Protein AF-A0A932B0Y2-F1 (afdb_monomer_lite)

Foldseek 3Di:
DDDDPDPDPPDPPPDDPVNVLLVLLLVVVVCVVVVHDDDRDVCNLVVCVVVVQWDQDPNDIDGDPSVVVSNVVSPDPPPPPPDD

Radius of gyration: 18.91 Å; chains: 1; bounding box: 66×48×27 Å

Sequence (84 aa):
MRQHTNPIPSYPMHTSRAEELERDFLAYLNMISQNKARLLPPGFLADYQAFGWIEMRNGVPCPTDAGMQAARHMSRPHHASSRR

Structure (mmCIF, N/CA/C/O backbone):
data_AF-A0A932B0Y2-F1
#
_entry.id   AF-A0A932B0Y2-F1
#
loop_
_atom_site.group_PDB
_atom_site.id
_atom_site.type_symbol
_atom_site.label_atom_id
_atom_site.label_alt_id
_atom_site.label_comp_id
_atom_site.label_asym_id
_atom_site.label_entity_id
_atom_site.label_seq_id
_atom_site.pdbx_PDB_ins_code
_atom_site.Cartn_x
_atom_site.Cartn_y
_atom_site.Cartn_z
_atom_site.occupancy
_atom_site.B_iso_or_equiv
_atom_site.auth_seq_id
_atom_site.auth_comp_id
_atom_site.auth_asym_id
_atom_site.auth_atom_id
_atom_site.pdbx_PDB_model_num
ATOM 1 N N . MET A 1 1 ? 52.572 23.321 18.037 1.00 44.06 1 MET A N 1
ATOM 2 C CA . MET A 1 1 ? 51.367 23.577 17.217 1.00 44.06 1 MET A CA 1
ATOM 3 C C . MET A 1 1 ? 50.523 22.309 17.233 1.00 44.06 1 MET A C 1
ATOM 5 O O . MET A 1 1 ? 51.004 21.284 16.773 1.00 44.06 1 MET A O 1
ATOM 9 N N . ARG A 1 2 ? 49.352 22.325 17.882 1.00 50.81 2 ARG A N 1
ATOM 10 C CA . ARG A 1 2 ? 48.485 21.144 18.043 1.00 50.81 2 ARG A CA 1
ATOM 11 C C . ARG A 1 2 ? 47.617 20.992 16.794 1.00 50.81 2 ARG A C 1
ATOM 13 O O . ARG A 1 2 ? 46.845 21.895 16.493 1.00 50.81 2 ARG A O 1
ATOM 20 N N . GLN A 1 3 ? 47.765 19.887 16.068 1.00 53.41 3 GLN A N 1
ATOM 21 C CA . GLN A 1 3 ? 46.886 19.571 14.945 1.00 53.41 3 GLN A CA 1
ATOM 22 C C . GLN A 1 3 ? 45.544 19.078 15.488 1.00 53.41 3 GLN A C 1
ATOM 24 O O . GLN A 1 3 ? 45.440 17.975 16.015 1.00 53.41 3 GLN A O 1
ATOM 29 N N . HIS A 1 4 ? 44.530 19.939 15.406 1.00 52.50 4 HIS A N 1
ATOM 30 C CA . HIS A 1 4 ? 43.135 19.552 15.563 1.00 52.50 4 HIS A CA 1
ATOM 31 C C . HIS A 1 4 ? 42.725 18.759 14.320 1.00 52.50 4 HIS A C 1
ATOM 33 O O . HIS A 1 4 ? 42.493 19.329 13.256 1.00 52.50 4 HIS A O 1
ATOM 39 N N . THR A 1 5 ? 42.654 17.438 14.439 1.00 54.88 5 THR A N 1
ATOM 40 C CA . THR A 1 5 ? 41.970 16.595 13.459 1.00 54.88 5 THR A CA 1
ATOM 41 C C . THR A 1 5 ? 40.468 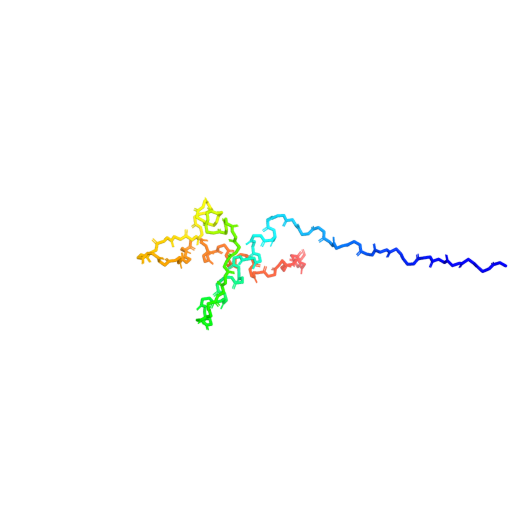16.772 13.667 1.00 54.88 5 THR A C 1
ATOM 43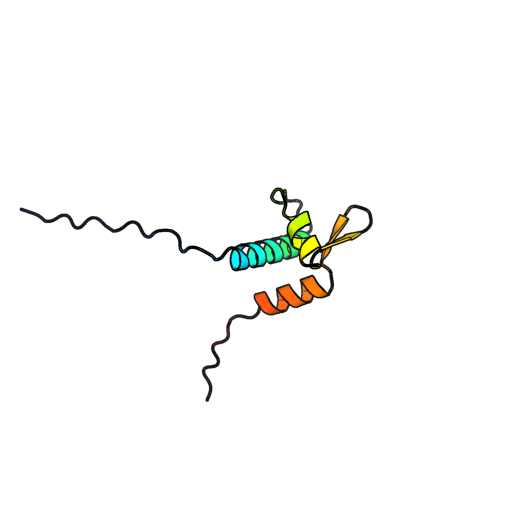 O O . THR A 1 5 ? 39.910 16.262 14.638 1.00 54.88 5 THR A O 1
ATOM 46 N N . ASN A 1 6 ? 39.823 17.546 12.793 1.00 53.62 6 ASN A N 1
ATOM 47 C CA . ASN A 1 6 ? 38.366 17.665 12.753 1.00 53.62 6 ASN A CA 1
ATOM 48 C C . ASN A 1 6 ? 37.735 16.273 12.553 1.00 53.62 6 ASN A C 1
ATOM 50 O O . ASN A 1 6 ? 38.157 15.562 11.637 1.00 53.62 6 ASN A O 1
ATOM 54 N N . PRO A 1 7 ? 36.734 15.867 13.356 1.00 58.66 7 PRO A N 1
ATOM 55 C CA . PRO A 1 7 ? 35.967 14.669 13.057 1.00 58.66 7 PRO A CA 1
ATOM 56 C C . PRO A 1 7 ? 35.193 14.901 11.757 1.00 58.66 7 PRO A C 1
ATOM 58 O O . PRO A 1 7 ? 34.436 15.864 11.628 1.00 58.66 7 PRO A O 1
ATOM 61 N N . ILE A 1 8 ? 35.430 14.032 10.776 1.00 61.25 8 ILE A N 1
ATOM 62 C CA . ILE A 1 8 ? 34.679 13.981 9.521 1.00 61.25 8 ILE A CA 1
ATOM 63 C C . ILE A 1 8 ? 33.195 13.807 9.887 1.00 61.25 8 ILE A C 1
ATOM 65 O O . ILE A 1 8 ? 32.877 12.878 10.634 1.00 61.25 8 ILE A O 1
ATOM 69 N N . PRO A 1 9 ? 32.281 14.668 9.408 1.00 55.12 9 PRO A N 1
ATOM 70 C CA . PRO A 1 9 ? 30.861 14.441 9.599 1.00 55.12 9 PRO A CA 1
ATOM 71 C C . PRO A 1 9 ? 30.483 13.162 8.851 1.00 55.12 9 PRO A C 1
ATOM 73 O O . PRO A 1 9 ? 30.583 13.089 7.628 1.00 55.12 9 PRO A O 1
ATOM 76 N N . SER A 1 10 ? 30.090 12.134 9.600 1.00 52.47 10 SER A N 1
ATOM 77 C CA . SER A 1 10 ? 29.506 10.911 9.060 1.00 52.47 10 SER A CA 1
ATOM 78 C C . SER A 1 10 ? 28.217 11.284 8.332 1.00 52.47 10 SER A C 1
ATOM 80 O O . SER A 1 10 ? 27.179 11.487 8.960 1.00 52.47 10 SER A O 1
ATOM 82 N N . TYR A 1 11 ? 28.297 11.446 7.013 1.00 53.59 11 TYR A N 1
ATOM 83 C CA . TYR A 1 11 ? 27.129 11.652 6.165 1.00 53.59 11 TYR A CA 1
ATOM 84 C C . TYR A 1 11 ? 26.130 10.508 6.398 1.00 53.59 11 TYR A C 1
ATOM 86 O O . TYR A 1 11 ? 26.556 9.354 6.534 1.00 53.59 11 TYR A O 1
ATOM 94 N N . PRO A 1 12 ? 24.817 10.794 6.476 1.00 56.03 12 PRO A N 1
ATOM 95 C CA . PRO A 1 12 ? 23.825 9.742 6.603 1.00 56.03 12 PRO A CA 1
ATOM 96 C C . PRO A 1 12 ? 23.953 8.825 5.387 1.00 56.03 12 PRO A C 1
ATOM 98 O O . PRO A 1 12 ? 23.974 9.288 4.247 1.00 56.03 12 PRO A O 1
ATOM 101 N N . MET A 1 13 ? 24.110 7.530 5.658 1.00 51.75 13 MET A N 1
ATOM 102 C CA . MET A 1 13 ? 24.099 6.466 4.659 1.00 51.75 13 MET A CA 1
ATOM 103 C C . MET A 1 13 ? 22.927 6.710 3.709 1.00 51.75 13 MET A C 1
ATOM 105 O O . M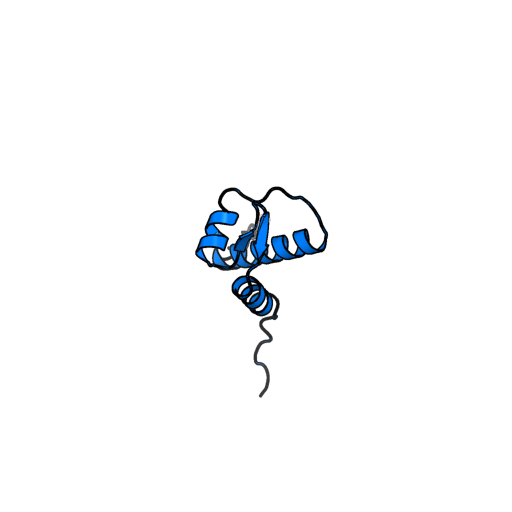ET A 1 13 ? 21.786 6.765 4.162 1.00 51.75 13 MET A O 1
ATOM 109 N N . HIS A 1 14 ? 23.217 6.903 2.421 1.00 53.91 14 HIS A N 1
ATOM 110 C CA . HIS A 1 14 ? 22.199 6.984 1.382 1.00 53.91 14 HIS A CA 1
ATOM 111 C C . HIS A 1 14 ? 21.461 5.645 1.350 1.00 53.91 14 HIS A C 1
ATOM 113 O O . HIS A 1 14 ? 21.922 4.702 0.709 1.00 53.91 14 HIS A O 1
ATOM 119 N N . THR A 1 15 ? 20.344 5.548 2.070 1.00 60.25 15 THR A N 1
ATOM 120 C CA . THR A 1 15 ? 19.381 4.476 1.853 1.00 60.25 15 THR A CA 1
ATOM 121 C C . THR A 1 15 ? 18.914 4.587 0.416 1.00 60.25 15 THR A C 1
ATOM 123 O O . THR A 1 15 ? 18.613 5.680 -0.073 1.00 60.25 15 THR A O 1
ATOM 126 N N . SER A 1 16 ? 18.938 3.477 -0.311 1.00 78.44 16 SER A N 1
ATOM 127 C CA . SER A 1 16 ? 18.446 3.505 -1.684 1.00 78.44 16 SER A CA 1
ATOM 128 C C . SER A 1 16 ? 16.950 3.840 -1.664 1.00 78.44 16 SER A C 1
ATOM 130 O O . SER A 1 16 ? 16.234 3.463 -0.737 1.00 78.44 16 SER A O 1
ATOM 132 N N . ARG A 1 17 ? 16.443 4.522 -2.699 1.00 78.62 17 ARG A N 1
ATOM 133 C CA . ARG A 1 17 ? 15.001 4.818 -2.816 1.00 78.62 17 ARG A CA 1
ATOM 134 C C . ARG A 1 17 ? 14.138 3.554 -2.678 1.00 78.62 17 ARG A C 1
ATOM 136 O O . ARG A 1 17 ? 13.018 3.627 -2.191 1.00 78.62 17 ARG A O 1
ATOM 143 N N . ALA A 1 18 ? 14.665 2.402 -3.094 1.00 78.19 18 ALA A N 1
ATOM 144 C CA . ALA A 1 18 ? 14.012 1.112 -2.908 1.00 78.19 18 ALA A CA 1
ATOM 145 C C . ALA A 1 18 ? 13.903 0.735 -1.420 1.00 78.19 18 ALA A C 1
ATOM 147 O O . ALA A 1 18 ? 12.810 0.433 -0.959 1.00 78.19 18 ALA A O 1
ATOM 148 N N . GLU A 1 19 ? 14.989 0.833 -0.651 1.00 80.69 19 GLU A N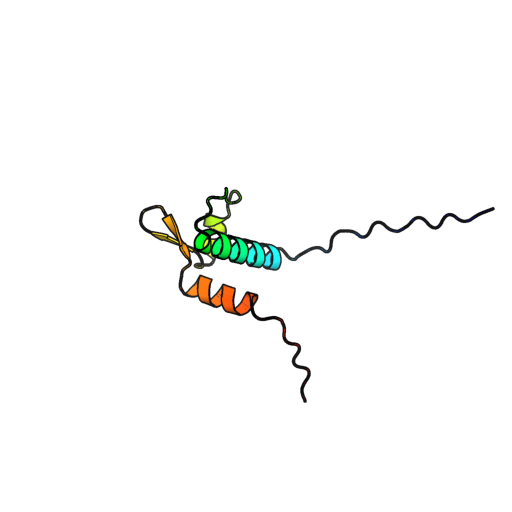 1
ATOM 149 C CA . GLU A 1 19 ? 14.983 0.551 0.794 1.00 80.69 19 GLU A CA 1
ATOM 150 C C . GLU A 1 19 ? 14.043 1.481 1.571 1.00 80.69 19 GLU A C 1
ATOM 152 O O . GLU A 1 19 ? 13.400 1.054 2.529 1.00 80.69 19 GLU A O 1
ATOM 157 N N . GLU A 1 20 ? 13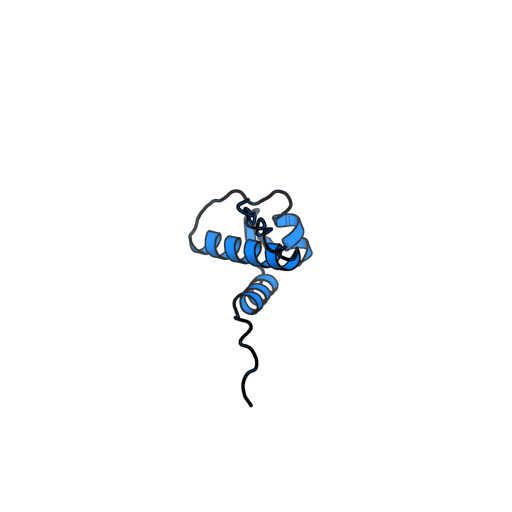.938 2.750 1.169 1.00 83.38 20 GLU A N 1
ATOM 158 C CA . GLU A 1 20 ? 12.977 3.686 1.762 1.00 83.38 20 GLU A CA 1
ATOM 159 C C . GLU A 1 20 ? 11.538 3.221 1.533 1.00 83.38 20 GLU A C 1
ATOM 161 O O . GLU A 1 20 ? 10.777 3.128 2.495 1.00 83.38 20 GLU A O 1
ATOM 166 N N . LEU A 1 21 ? 11.197 2.832 0.299 1.00 84.50 21 LEU A N 1
ATOM 167 C CA . LEU A 1 21 ? 9.871 2.307 -0.038 1.00 84.50 21 LEU A CA 1
ATOM 168 C C . LEU A 1 21 ? 9.551 1.010 0.724 1.00 84.50 21 LEU A C 1
ATOM 170 O O . LEU A 1 21 ? 8.442 0.813 1.219 1.00 84.50 21 LEU A O 1
ATOM 174 N N . GLU A 1 22 ? 10.527 0.116 0.871 1.00 86.81 22 GLU A N 1
ATOM 175 C CA . GLU A 1 22 ? 10.357 -1.115 1.647 1.00 86.81 22 GLU A CA 1
ATOM 176 C C . GLU A 1 22 ? 10.077 -0.817 3.127 1.00 86.81 22 GLU A C 1
ATOM 178 O O . GLU A 1 22 ? 9.144 -1.367 3.723 1.00 86.81 22 GLU A O 1
ATOM 183 N N . ARG A 1 23 ? 10.849 0.093 3.732 1.00 85.38 23 ARG A N 1
ATOM 184 C CA . ARG A 1 23 ? 10.669 0.491 5.137 1.00 85.38 23 ARG A CA 1
ATOM 185 C C . ARG A 1 23 ? 9.329 1.172 5.372 1.00 85.38 23 ARG A C 1
ATOM 187 O O . ARG A 1 23 ? 8.664 0.876 6.368 1.00 85.38 23 ARG A O 1
ATOM 194 N N . ASP A 1 24 ? 8.938 2.057 4.471 1.00 88.38 24 ASP A N 1
ATOM 195 C CA . ASP A 1 24 ? 7.679 2.790 4.525 1.00 88.38 24 ASP A CA 1
ATOM 196 C C . ASP A 1 24 ? 6.477 1.846 4.400 1.00 88.38 24 ASP A C 1
ATOM 198 O O . ASP A 1 24 ? 5.517 1.950 5.174 1.00 88.38 24 ASP A O 1
ATOM 202 N N . PHE A 1 25 ? 6.553 0.853 3.511 1.00 89.94 25 PHE A N 1
ATOM 203 C CA . PHE A 1 25 ? 5.526 -0.176 3.386 1.00 89.94 25 PHE A CA 1
ATOM 204 C C . PHE A 1 25 ? 5.396 -1.033 4.656 1.00 89.94 25 PHE A C 1
ATOM 206 O O . PHE A 1 25 ? 4.289 -1.237 5.162 1.00 89.94 25 PHE A O 1
ATOM 213 N N . LEU A 1 26 ? 6.511 -1.486 5.239 1.00 90.06 26 LEU A N 1
ATOM 214 C CA . LEU A 1 26 ? 6.497 -2.239 6.501 1.00 90.06 26 LEU A CA 1
ATOM 215 C C . LEU A 1 26 ? 5.940 -1.408 7.667 1.00 90.06 26 LEU A C 1
ATOM 217 O O . LEU A 1 26 ? 5.175 -1.918 8.493 1.00 90.06 26 LEU A O 1
ATOM 221 N N . ALA A 1 27 ? 6.282 -0.119 7.732 1.00 87.94 27 ALA A N 1
ATOM 222 C CA . ALA A 1 27 ? 5.753 0.794 8.739 1.00 87.94 27 ALA A CA 1
ATOM 223 C C . ALA A 1 27 ? 4.230 0.964 8.613 1.00 87.94 27 ALA A C 1
ATOM 225 O O . ALA A 1 27 ? 3.531 0.979 9.632 1.00 87.94 27 ALA A O 1
ATOM 226 N N . TYR A 1 28 ? 3.713 1.035 7.385 1.00 88.62 28 TYR A N 1
ATOM 227 C CA . TYR A 1 28 ? 2.280 1.064 7.100 1.00 88.62 28 TYR A CA 1
ATOM 228 C C . TYR A 1 28 ? 1.566 -0.220 7.547 1.00 88.62 28 TYR A C 1
ATOM 230 O O . TYR A 1 28 ? 0.552 -0.138 8.242 1.00 88.62 28 TYR A O 1
ATOM 238 N N . LEU A 1 29 ? 2.115 -1.404 7.254 1.00 89.75 29 LEU A N 1
ATOM 239 C CA . LEU A 1 29 ? 1.538 -2.673 7.720 1.00 89.75 29 LEU A CA 1
ATOM 240 C C . LEU A 1 29 ? 1.473 -2.747 9.249 1.00 89.75 29 LEU A C 1
ATOM 242 O O . LEU A 1 29 ? 0.441 -3.105 9.824 1.00 89.75 29 LEU A O 1
ATOM 246 N N . ASN A 1 30 ? 2.558 -2.358 9.920 1.00 89.25 30 ASN A N 1
ATOM 247 C CA . ASN A 1 30 ? 2.598 -2.311 11.376 1.00 89.25 30 ASN A CA 1
ATOM 248 C C . ASN A 1 30 ? 1.569 -1.311 11.933 1.00 89.25 30 ASN A C 1
ATOM 250 O O . ASN A 1 30 ? 0.878 -1.611 12.904 1.00 89.25 30 ASN A O 1
ATOM 254 N N . MET A 1 31 ? 1.401 -0.153 11.293 1.00 87.06 31 MET A N 1
ATOM 255 C CA . MET A 1 31 ? 0.387 0.832 11.669 1.00 87.06 31 MET A CA 1
ATOM 256 C C . MET A 1 31 ? -1.037 0.258 11.594 1.00 87.06 31 MET A C 1
ATOM 258 O O . MET A 1 31 ? -1.788 0.409 12.560 1.00 87.06 31 MET A O 1
ATOM 262 N N . ILE A 1 32 ? -1.390 -0.432 10.502 1.00 86.62 32 ILE A N 1
ATOM 263 C CA . ILE A 1 32 ? -2.704 -1.081 10.353 1.00 86.62 32 ILE A CA 1
ATOM 264 C C . ILE A 1 32 ? -2.902 -2.147 11.432 1.00 86.62 32 ILE A C 1
ATOM 266 O O . ILE A 1 32 ? -3.949 -2.175 12.074 1.00 86.62 32 ILE A O 1
ATOM 270 N N . SER A 1 33 ? -1.891 -2.988 11.685 1.00 86.25 33 SER A N 1
ATOM 271 C CA . SER A 1 33 ? -1.978 -4.039 12.712 1.00 86.25 33 SER A CA 1
ATOM 272 C C . SER A 1 33 ? -2.216 -3.489 14.121 1.00 86.25 33 SER A C 1
ATOM 274 O O . SER A 1 33 ? -2.855 -4.138 14.944 1.00 86.25 33 SER A O 1
ATOM 276 N N . GLN A 1 34 ? -1.739 -2.272 14.389 1.00 86.62 34 GLN A N 1
ATOM 277 C CA . GLN A 1 34 ? -1.914 -1.575 15.662 1.00 86.62 34 GLN A CA 1
ATOM 278 C C . GLN A 1 34 ? -3.170 -0.690 15.691 1.00 86.62 34 GLN A C 1
ATOM 280 O O . GLN A 1 34 ? -3.377 0.018 16.676 1.00 86.62 34 GLN A O 1
ATOM 285 N N . ASN A 1 35 ? -3.977 -0.690 14.623 1.00 82.50 35 ASN A N 1
ATOM 286 C CA . ASN A 1 35 ? -5.126 0.197 14.431 1.00 82.50 35 ASN A CA 1
ATOM 287 C C . ASN A 1 35 ? -4.792 1.679 14.700 1.00 82.50 35 ASN A C 1
ATOM 289 O O . ASN A 1 35 ? -5.572 2.425 15.295 1.00 82.50 35 ASN A O 1
ATOM 293 N N . LYS A 1 36 ? -3.584 2.105 14.315 1.00 80.25 36 LYS A N 1
ATOM 294 C CA . LYS A 1 36 ? -3.135 3.490 14.475 1.00 80.25 36 LYS A CA 1
ATOM 295 C C . LYS A 1 36 ? -3.462 4.274 13.212 1.00 80.25 36 LYS A C 1
ATOM 297 O O . LYS A 1 36 ? -3.180 3.823 12.112 1.00 80.25 36 LYS A O 1
ATOM 302 N N . ALA A 1 37 ? -3.987 5.483 13.366 1.00 68.00 37 ALA A N 1
ATOM 303 C CA . ALA A 1 37 ? -4.072 6.432 12.264 1.00 68.00 37 ALA A CA 1
ATOM 304 C C . ALA A 1 37 ? -2.797 7.288 12.249 1.00 68.00 37 ALA A C 1
ATOM 306 O O . ALA A 1 37 ? -2.529 8.019 13.204 1.00 68.00 37 ALA A O 1
ATOM 307 N N . ARG A 1 38 ? -1.992 7.205 11.185 1.00 70.56 38 ARG A N 1
ATOM 308 C CA . ARG A 1 38 ? -0.953 8.203 10.881 1.00 70.56 38 ARG A CA 1
ATOM 309 C C . ARG A 1 38 ? -1.202 8.778 9.499 1.00 70.56 38 ARG A C 1
ATOM 311 O O . ARG A 1 38 ? -1.737 8.109 8.619 1.00 70.56 38 ARG A O 1
ATOM 318 N N . LEU A 1 39 ? -0.779 10.024 9.330 1.00 75.38 39 LEU A N 1
ATOM 319 C CA . LEU A 1 39 ? -0.703 10.646 8.019 1.00 75.38 39 LEU A CA 1
ATOM 320 C C . LEU A 1 39 ? 0.349 9.905 7.192 1.00 75.38 39 LEU A C 1
ATOM 322 O O . LEU A 1 39 ? 1.494 9.765 7.626 1.00 75.38 39 LEU A O 1
ATOM 326 N N . LEU A 1 40 ? -0.067 9.413 6.029 1.00 80.25 40 LEU A N 1
ATOM 327 C CA . LEU A 1 40 ? 0.839 8.847 5.040 1.00 80.25 40 LEU A CA 1
ATOM 328 C C . LEU A 1 40 ? 1.509 9.987 4.261 1.00 80.25 40 LEU A C 1
ATOM 330 O O . LEU A 1 40 ? 0.872 11.026 4.051 1.00 80.25 40 LEU A O 1
ATOM 334 N N . PRO A 1 41 ? 2.768 9.817 3.825 1.00 79.81 41 PRO A N 1
ATOM 335 C CA . PRO A 1 41 ? 3.421 10.783 2.955 1.00 79.81 41 PRO A CA 1
ATOM 336 C C . PRO A 1 41 ? 2.598 11.063 1.686 1.00 79.81 41 PRO A C 1
ATOM 338 O O . PRO A 1 41 ? 1.926 10.160 1.171 1.00 79.81 41 PRO A O 1
ATOM 341 N N . PRO A 1 42 ? 2.659 12.287 1.134 1.00 78.12 42 PRO A N 1
ATOM 342 C CA . PRO A 1 42 ? 2.103 12.571 -0.184 1.00 78.12 42 PRO A CA 1
ATOM 343 C C . PRO A 1 42 ? 2.669 11.603 -1.228 1.00 78.12 42 PRO A C 1
ATOM 345 O O . PRO A 1 42 ? 3.867 11.344 -1.244 1.00 78.12 42 PRO A O 1
ATOM 348 N N . GLY A 1 43 ? 1.809 11.058 -2.089 1.00 84.19 43 GLY A N 1
ATOM 349 C CA . GLY A 1 43 ? 2.225 10.114 -3.133 1.00 84.19 43 GLY A CA 1
ATOM 350 C C . GLY A 1 43 ? 2.404 8.665 -2.672 1.00 84.19 43 GLY A C 1
ATOM 351 O O . GLY A 1 43 ? 2.368 7.788 -3.527 1.00 84.19 43 GLY A O 1
ATOM 352 N N . PHE A 1 44 ? 2.453 8.392 -1.358 1.00 87.88 44 PHE A N 1
ATOM 353 C CA . PHE A 1 44 ? 2.604 7.038 -0.805 1.00 87.88 44 PHE A CA 1
ATOM 354 C C . PHE A 1 44 ? 1.637 6.056 -1.478 1.00 87.88 44 PHE A C 1
ATOM 356 O O . PHE A 1 44 ? 2.057 5.107 -2.128 1.00 87.88 44 PHE A O 1
ATOM 363 N N . LEU A 1 45 ? 0.328 6.319 -1.404 1.00 88.25 45 LEU A N 1
ATOM 364 C CA . LEU A 1 45 ? -0.671 5.405 -1.966 1.00 88.25 45 LEU A CA 1
ATOM 365 C C . LEU A 1 45 ? -0.491 5.189 -3.471 1.00 88.25 45 LEU A C 1
ATOM 367 O O . LEU A 1 45 ? -0.600 4.055 -3.919 1.00 88.25 45 LEU A O 1
ATOM 371 N N . ALA A 1 46 ? -0.169 6.240 -4.229 1.00 89.56 46 ALA A N 1
ATOM 372 C CA . ALA A 1 46 ? 0.018 6.133 -5.671 1.00 89.56 46 ALA A CA 1
ATOM 373 C C . ALA A 1 46 ? 1.211 5.230 -6.021 1.00 89.56 46 ALA A C 1
ATOM 375 O O . ALA A 1 46 ? 1.083 4.365 -6.886 1.00 89.56 46 ALA A O 1
ATOM 376 N N . ASP A 1 47 ? 2.330 5.376 -5.308 1.00 90.06 47 ASP A N 1
ATOM 377 C CA . ASP A 1 47 ? 3.528 4.561 -5.515 1.00 90.06 47 ASP A CA 1
ATOM 378 C C . ASP A 1 47 ? 3.241 3.078 -5.220 1.00 90.06 47 ASP A C 1
ATOM 380 O O . ASP A 1 47 ? 3.472 2.213 -6.065 1.00 90.06 47 ASP A O 1
ATOM 384 N N . TYR A 1 48 ? 2.652 2.758 -4.063 1.00 91.50 48 TYR A N 1
ATOM 385 C CA . TYR A 1 48 ? 2.367 1.360 -3.701 1.00 91.50 48 TYR A CA 1
ATOM 386 C C . TYR A 1 48 ? 1.205 0.741 -4.481 1.00 91.50 48 TYR A C 1
ATOM 388 O O . TYR A 1 48 ? 1.166 -0.481 -4.637 1.00 91.50 48 TYR A O 1
ATOM 396 N N . GLN A 1 49 ? 0.282 1.548 -5.008 1.00 92.44 49 GLN A N 1
ATOM 397 C CA . GLN A 1 49 ? -0.702 1.089 -5.989 1.00 92.44 49 GLN A CA 1
ATOM 398 C C . GLN A 1 49 ? -0.042 0.766 -7.332 1.00 92.44 49 GLN A C 1
ATOM 400 O O . GLN A 1 49 ? -0.381 -0.251 -7.932 1.00 92.44 49 GLN A O 1
ATOM 405 N N . ALA A 1 50 ? 0.931 1.566 -7.783 1.00 91.69 50 ALA A N 1
ATOM 406 C CA . ALA A 1 50 ? 1.687 1.288 -9.005 1.00 91.69 50 ALA A CA 1
ATOM 407 C C . ALA A 1 50 ? 2.511 -0.008 -8.897 1.00 91.69 50 ALA A C 1
ATOM 409 O O . ALA A 1 50 ? 2.623 -0.746 -9.874 1.00 91.69 50 ALA A O 1
ATOM 410 N N . PHE A 1 51 ? 3.018 -0.333 -7.702 1.00 89.75 51 PHE A N 1
ATOM 411 C CA . PHE A 1 51 ? 3.650 -1.629 -7.415 1.00 89.75 51 PHE A CA 1
ATOM 412 C C . PHE A 1 51 ? 2.652 -2.785 -7.226 1.00 89.75 51 PHE A C 1
ATOM 414 O O . PHE A 1 51 ? 3.062 -3.940 -7.111 1.00 89.75 51 PHE A O 1
ATOM 421 N N . GLY A 1 52 ? 1.347 -2.502 -7.167 1.00 93.31 52 GLY A N 1
ATOM 422 C CA . GLY A 1 52 ? 0.310 -3.495 -6.889 1.00 93.31 52 GLY A CA 1
ATOM 423 C C . GLY A 1 52 ? 0.342 -4.038 -5.458 1.00 93.31 52 GLY A C 1
ATOM 424 O O . GLY A 1 52 ? -0.204 -5.110 -5.204 1.00 93.31 52 GLY A O 1
ATOM 425 N N . TRP A 1 53 ? 0.994 -3.344 -4.522 1.00 94.62 53 TRP A N 1
ATOM 426 C CA . TRP A 1 53 ? 1.122 -3.755 -3.117 1.00 94.62 53 TRP A CA 1
ATOM 427 C C . TRP A 1 53 ? -0.032 -3.266 -2.245 1.00 94.62 53 TRP A C 1
ATOM 429 O O . TRP A 1 53 ? -0.311 -3.863 -1.204 1.00 94.62 53 TRP A O 1
ATOM 439 N N . ILE A 1 54 ? -0.699 -2.191 -2.664 1.00 94.06 54 ILE A N 1
ATOM 440 C CA . ILE A 1 54 ? -1.883 -1.634 -2.011 1.00 94.06 54 ILE A CA 1
ATOM 441 C C . ILE A 1 54 ? -3.011 -1.531 -3.032 1.00 94.06 54 ILE A C 1
ATOM 443 O O . ILE A 1 54 ? -2.798 -1.156 -4.182 1.00 94.06 54 ILE A O 1
ATOM 447 N N . GLU A 1 55 ? -4.225 -1.815 -2.584 1.00 94.12 55 GLU A N 1
ATOM 448 C CA . GLU A 1 55 ? -5.461 -1.565 -3.314 1.00 94.12 55 GLU A CA 1
ATOM 449 C C . GLU A 1 55 ? -6.441 -0.753 -2.460 1.00 94.12 55 GLU A C 1
ATOM 451 O O . GLU A 1 55 ? -6.372 -0.749 -1.230 1.00 94.12 55 GLU A O 1
ATOM 456 N N . MET A 1 56 ? -7.375 -0.058 -3.108 1.00 91.00 56 MET A N 1
ATOM 457 C CA . MET A 1 56 ? -8.436 0.668 -2.410 1.00 91.00 56 MET A CA 1
ATOM 458 C C . MET A 1 56 ? -9.673 -0.217 -2.316 1.00 91.00 56 MET A C 1
ATOM 460 O O . MET A 1 56 ? -10.281 -0.550 -3.331 1.00 91.00 56 MET A O 1
ATOM 464 N N . ARG A 1 57 ? -10.089 -0.555 -1.095 1.00 89.94 57 ARG A N 1
ATOM 465 C CA . ARG A 1 57 ? -11.317 -1.312 -0.823 1.00 89.94 57 ARG A CA 1
ATOM 466 C C . ARG A 1 57 ? -12.271 -0.429 -0.041 1.00 89.94 57 ARG A C 1
ATOM 468 O O . ARG A 1 57 ? -11.974 -0.044 1.083 1.00 89.94 57 ARG A O 1
ATOM 475 N N . ASN A 1 58 ? -13.410 -0.081 -0.638 1.00 88.94 58 ASN A N 1
ATOM 476 C CA . ASN A 1 58 ? -14.415 0.803 -0.027 1.00 88.94 58 ASN A CA 1
ATOM 477 C C . ASN A 1 58 ? -13.838 2.148 0.466 1.00 88.94 58 ASN A C 1
ATOM 479 O O . ASN A 1 58 ? -14.218 2.645 1.521 1.00 88.94 58 ASN A O 1
ATOM 483 N N . GLY A 1 59 ? -12.880 2.717 -0.272 1.00 84.62 59 GLY A N 1
ATOM 484 C CA . GLY A 1 59 ? -12.205 3.961 0.118 1.00 84.62 59 GLY A CA 1
ATOM 485 C C . GLY A 1 59 ? -11.123 3.797 1.192 1.00 84.62 59 GLY A C 1
ATOM 486 O O . GLY A 1 59 ? -10.520 4.788 1.591 1.00 84.62 59 GLY A O 1
ATOM 487 N N . VAL A 1 60 ? -10.833 2.567 1.624 1.00 86.06 60 VAL A N 1
ATOM 488 C CA . VAL A 1 60 ? -9.780 2.257 2.595 1.00 86.06 60 VAL A CA 1
ATOM 489 C C . VAL A 1 60 ? -8.596 1.599 1.878 1.00 86.06 60 VAL A C 1
ATOM 491 O O . VAL A 1 60 ? -8.796 0.602 1.176 1.00 86.06 60 VAL A O 1
ATOM 494 N N . PRO A 1 61 ? -7.363 2.109 2.039 1.00 88.00 61 PRO A N 1
ATOM 495 C CA . PRO A 1 61 ? -6.184 1.446 1.500 1.00 88.00 61 PRO A CA 1
ATOM 496 C C . PRO A 1 61 ? -5.944 0.136 2.254 1.00 88.00 61 PRO A C 1
ATOM 498 O O . PRO A 1 61 ? -5.916 0.119 3.487 1.00 88.00 61 PRO A O 1
ATOM 501 N N . CYS A 1 62 ? -5.788 -0.954 1.511 1.00 89.94 62 CYS A N 1
ATOM 502 C CA . CYS A 1 62 ? -5.584 -2.306 2.019 1.00 89.94 62 CYS A CA 1
ATOM 503 C C . CYS A 1 62 ? -4.369 -2.942 1.328 1.00 89.94 62 CYS A C 1
ATOM 505 O O . CYS A 1 62 ? -4.224 -2.791 0.114 1.00 89.94 62 CYS A O 1
ATOM 507 N N . PRO A 1 63 ? -3.502 -3.669 2.052 1.00 92.56 63 PRO A N 1
ATOM 508 C CA . PRO A 1 63 ? -2.420 -4.412 1.422 1.00 92.56 63 PRO A CA 1
ATOM 509 C C . PRO A 1 63 ? -2.968 -5.586 0.598 1.00 92.56 6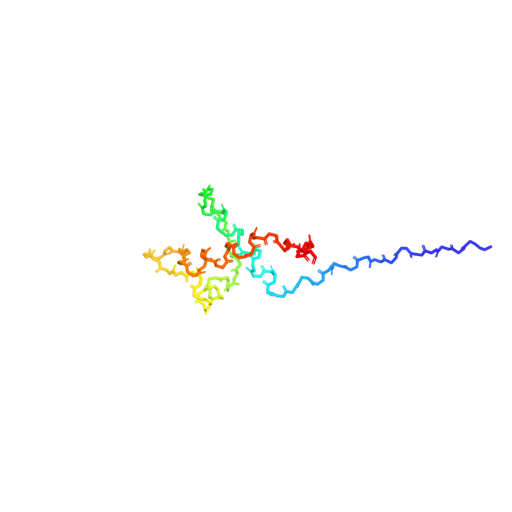3 PRO A C 1
ATOM 511 O O . PRO A 1 63 ? -3.874 -6.294 1.040 1.00 92.56 63 PRO A O 1
ATOM 514 N N . THR A 1 64 ? -2.398 -5.800 -0.585 1.00 94.56 64 THR A N 1
ATOM 515 C CA . THR A 1 64 ? -2.707 -6.943 -1.455 1.00 94.56 64 THR A CA 1
ATOM 516 C C . THR A 1 64 ? -1.894 -8.172 -1.049 1.00 94.56 64 THR A C 1
ATOM 518 O O . THR A 1 64 ? -0.913 -8.074 -0.308 1.00 94.56 64 THR A O 1
ATOM 521 N N . ASP A 1 65 ? -2.226 -9.338 -1.606 1.00 93.62 65 ASP A N 1
ATOM 522 C CA . ASP A 1 65 ? -1.396 -10.538 -1.445 1.00 93.62 65 ASP A CA 1
ATOM 523 C C . ASP A 1 65 ? 0.031 -10.335 -1.970 1.00 93.62 65 ASP A C 1
ATOM 525 O O . ASP A 1 65 ? 0.988 -10.811 -1.356 1.00 93.62 65 ASP A O 1
ATOM 529 N N . ALA A 1 66 ? 0.191 -9.596 -3.073 1.00 92.19 66 ALA A N 1
ATOM 530 C CA . ALA A 1 66 ? 1.499 -9.256 -3.627 1.00 92.19 66 ALA A CA 1
ATOM 531 C C . ALA A 1 66 ? 2.298 -8.366 -2.665 1.00 92.19 66 ALA A C 1
ATOM 533 O O . ALA A 1 66 ? 3.466 -8.647 -2.400 1.00 92.19 66 ALA A O 1
ATOM 534 N N . GLY A 1 67 ? 1.655 -7.356 -2.071 1.00 92.62 67 GLY A N 1
ATOM 535 C CA . GLY A 1 67 ? 2.265 -6.522 -1.037 1.00 92.62 67 GLY A CA 1
ATOM 536 C C . GLY A 1 67 ? 2.670 -7.342 0.185 1.00 92.62 67 GLY A C 1
ATOM 537 O O . GLY A 1 67 ? 3.810 -7.274 0.639 1.00 92.62 67 GLY A O 1
ATOM 538 N N . MET A 1 68 ? 1.786 -8.208 0.683 1.00 92.38 68 MET A N 1
ATOM 539 C CA . MET A 1 68 ? 2.090 -9.080 1.821 1.00 92.38 68 MET A CA 1
ATOM 540 C C . MET A 1 68 ? 3.240 -10.053 1.530 1.00 92.38 68 MET A C 1
ATOM 542 O O . MET A 1 68 ? 4.056 -10.315 2.415 1.00 92.38 68 MET A O 1
ATOM 546 N N . GLN A 1 69 ? 3.341 -10.583 0.309 1.00 90.94 69 GLN A N 1
ATOM 547 C CA . GLN A 1 69 ? 4.492 -11.383 -0.112 1.00 90.94 69 GLN A CA 1
ATOM 548 C C . GLN A 1 69 ? 5.768 -10.541 -0.135 1.00 90.94 69 GLN A C 1
ATOM 550 O O . GLN A 1 69 ? 6.761 -10.946 0.469 1.00 90.94 69 GLN A O 1
ATOM 555 N N . ALA A 1 70 ? 5.731 -9.353 -0.740 1.00 88.38 70 ALA A N 1
ATOM 556 C CA . ALA A 1 70 ? 6.862 -8.433 -0.792 1.00 88.38 70 ALA A CA 1
ATOM 557 C C . ALA A 1 70 ? 7.379 -8.103 0.622 1.00 88.38 70 ALA A C 1
ATOM 559 O O . ALA A 1 70 ? 8.561 -8.293 0.908 1.00 88.38 70 ALA A O 1
ATOM 560 N N . ALA A 1 71 ? 6.490 -7.773 1.563 1.00 89.75 71 ALA A N 1
ATOM 561 C CA . ALA A 1 71 ? 6.852 -7.541 2.962 1.00 89.75 71 ALA A CA 1
ATOM 562 C C . ALA A 1 71 ? 7.515 -8.753 3.636 1.00 89.75 71 ALA A C 1
ATOM 564 O O . ALA A 1 71 ? 8.431 -8.582 4.443 1.00 89.75 71 ALA A O 1
ATOM 565 N N . ARG A 1 72 ? 7.101 -9.986 3.312 1.00 88.12 72 ARG A N 1
ATOM 566 C CA . ARG A 1 72 ? 7.759 -11.205 3.824 1.00 88.12 72 ARG A CA 1
ATOM 567 C C . ARG A 1 72 ? 9.174 -11.365 3.275 1.00 88.12 72 ARG A C 1
ATOM 569 O O . ARG A 1 72 ? 10.035 -11.867 3.994 1.00 88.12 72 ARG A O 1
ATOM 576 N N . HIS A 1 73 ? 9.421 -10.950 2.034 1.00 85.31 73 HIS A N 1
ATOM 577 C CA . HIS A 1 73 ? 10.763 -10.932 1.454 1.00 85.31 73 HIS A CA 1
ATOM 578 C C . HIS A 1 73 ? 11.647 -9.855 2.095 1.00 85.31 73 HIS A C 1
ATOM 580 O O . HIS A 1 73 ? 12.799 -10.147 2.393 1.00 85.31 73 HIS A O 1
ATOM 586 N N . MET A 1 74 ? 11.095 -8.675 2.393 1.00 83.31 74 MET A N 1
ATOM 587 C CA . MET A 1 74 ? 11.811 -7.569 3.055 1.00 83.31 74 MET A CA 1
ATOM 588 C C . MET A 1 74 ? 12.117 -7.857 4.530 1.00 83.31 74 MET A C 1
ATOM 590 O O . MET A 1 74 ? 13.169 -7.500 5.047 1.00 83.31 74 MET A O 1
ATOM 594 N N . SER A 1 75 ? 11.191 -8.525 5.225 1.00 72.00 75 SER A N 1
ATOM 595 C CA . SER A 1 75 ? 11.335 -8.876 6.647 1.00 72.00 75 SER A CA 1
ATOM 596 C C . SER A 1 75 ? 12.275 -10.057 6.873 1.00 72.00 75 SER A C 1
ATOM 598 O O . SER A 1 75 ? 12.648 -10.346 8.012 1.00 72.00 75 SER A O 1
ATOM 600 N N . ARG A 1 76 ? 12.644 -10.781 5.809 1.00 68.81 76 ARG A N 1
ATOM 601 C CA . ARG A 1 76 ? 13.701 -11.777 5.906 1.00 68.81 76 ARG A CA 1
ATOM 602 C C . ARG A 1 76 ? 15.012 -11.014 6.035 1.00 68.81 76 ARG A C 1
ATOM 604 O O . ARG A 1 76 ? 15.362 -10.282 5.110 1.00 68.81 76 ARG A O 1
ATOM 611 N N . PRO A 1 77 ? 15.771 -11.196 7.131 1.00 56.47 77 PRO A N 1
ATOM 612 C CA . PRO A 1 77 ? 17.145 -10.740 7.111 1.00 56.47 77 PRO A CA 1
ATOM 613 C C . PRO A 1 77 ? 17.789 -11.368 5.874 1.00 56.47 77 PRO A C 1
ATOM 615 O O . PRO A 1 77 ? 17.501 -12.528 5.553 1.00 56.47 77 PRO A O 1
ATOM 618 N N . HIS A 1 78 ? 18.643 -10.614 5.181 1.00 51.84 78 HIS A N 1
ATOM 619 C CA . HIS A 1 78 ? 19.703 -11.209 4.380 1.00 51.84 78 HIS A CA 1
ATOM 620 C C . HIS A 1 78 ? 20.493 -12.111 5.332 1.00 51.84 78 HIS A C 1
ATOM 622 O O . HIS A 1 78 ? 21.501 -11.718 5.916 1.00 51.84 78 HIS A O 1
ATOM 628 N N . HIS A 1 79 ? 19.986 -13.319 5.567 1.00 42.75 79 HIS A N 1
ATOM 629 C CA . HIS A 1 79 ? 20.735 -14.383 6.172 1.00 42.75 79 HIS A CA 1
ATOM 630 C C . HIS A 1 79 ? 21.740 -14.693 5.087 1.00 42.75 79 HIS A C 1
ATOM 632 O O . HIS A 1 79 ? 21.440 -15.387 4.114 1.00 42.75 79 HIS A O 1
ATOM 638 N N . ALA A 1 80 ? 22.893 -14.035 5.211 1.00 43.50 80 ALA A N 1
ATOM 639 C CA . ALA A 1 80 ? 24.092 -14.361 4.490 1.00 43.50 80 ALA A CA 1
ATOM 640 C C . ALA A 1 80 ? 24.111 -15.880 4.369 1.00 43.50 80 ALA A C 1
ATOM 642 O O . ALA A 1 80 ? 24.051 -16.592 5.381 1.00 43.50 80 ALA A O 1
ATOM 643 N N . SER A 1 81 ? 24.105 -16.357 3.128 1.00 42.50 81 SER A N 1
ATOM 644 C CA . SER A 1 81 ? 24.468 -17.728 2.819 1.00 42.50 81 SER A CA 1
ATOM 645 C C . SER A 1 81 ? 25.919 -17.891 3.259 1.00 42.50 81 SER A C 1
ATOM 647 O O . SER A 1 81 ? 26.850 -17.712 2.490 1.00 42.50 81 SER A O 1
ATOM 649 N N . SER A 1 82 ? 26.105 -18.128 4.551 1.00 48.50 82 SER A N 1
ATOM 650 C CA . SER A 1 82 ? 27.347 -18.547 5.169 1.00 48.50 82 SER A CA 1
ATOM 651 C C . SER A 1 82 ? 27.069 -19.931 5.729 1.00 48.50 82 SER A C 1
ATOM 653 O O . SER A 1 82 ? 26.677 -20.092 6.884 1.00 48.50 82 SER A O 1
ATOM 655 N N . ARG A 1 83 ? 27.095 -20.903 4.813 1.00 47.09 83 ARG A N 1
ATOM 656 C CA . ARG A 1 83 ? 27.126 -22.370 4.976 1.00 47.09 83 ARG A CA 1
ATOM 657 C C . ARG A 1 83 ? 26.888 -22.921 3.564 1.00 47.09 83 ARG A C 1
ATOM 659 O O . ARG A 1 83 ? 25.807 -22.721 3.029 1.00 47.09 83 ARG A O 1
ATOM 666 N N . ARG A 1 84 ? 27.833 -23.570 2.896 1.00 42.28 84 ARG A N 1
ATOM 667 C CA . ARG A 1 84 ? 28.927 -24.441 3.336 1.00 42.28 84 ARG A CA 1
ATOM 668 C C . ARG A 1 84 ? 30.100 -24.338 2.374 1.00 42.28 84 ARG A C 1
ATOM 670 O O . ARG A 1 84 ? 29.829 -24.048 1.190 1.00 42.28 84 ARG A O 1
#

pLDDT: mean 76.82, std 16.65, range [42.28, 94.62]

Secondary structure (DSSP, 8-state):
-----PPP--------HHHHHHHHHHHHHHHHHTT---PPPTTHHHHHHHTTSEEEETTEEEE-HHHHHHHHHHSS--------